Protein AF-A0A428XMP3-F1 (afdb_monomer_lite)

Secondary structure (DSSP, 8-state):
--HHHHHHHHHHHHHHHHHHHTT-EEEE-GGG-EEEE-TTHHHHHHHHHHHHHHH---HHHHHHS-HHHHHHHHHHHHHHH-HHHHHHHH--

pLDDT: mean 81.14, std 9.83, range [50.69, 92.56]

Structure (mmCIF, N/CA/C/O backbone):
data_AF-A0A428XMP3-F1
#
_entry.id   AF-A0A428XMP3-F1
#
loop_
_atom_site.group_PDB
_atom_site.id
_atom_site.type_symbol
_atom_site.label_atom_id
_atom_site.label_alt_id
_atom_site.label_comp_id
_atom_site.label_asym_id
_atom_site.label_entity_id
_atom_site.label_seq_id
_atom_site.pdbx_PDB_ins_code
_atom_site.Cartn_x
_atom_site.Cartn_y
_atom_site.Cartn_z
_atom_site.occupancy
_atom_site.B_iso_or_equiv
_atom_site.auth_seq_id
_atom_site.auth_comp_id
_atom_site.auth_a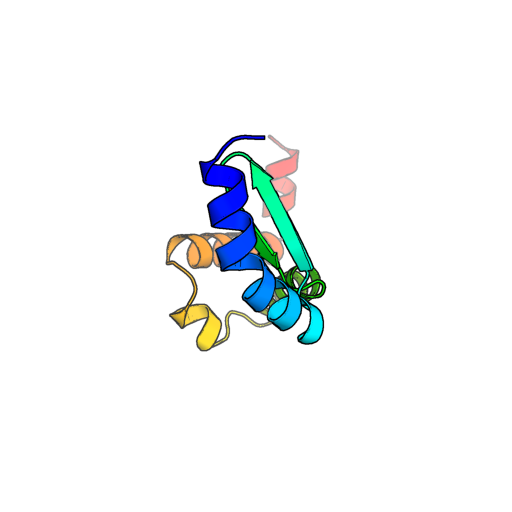sym_id
_atom_site.auth_atom_id
_atom_site.pdbx_PDB_model_num
ATOM 1 N N . MET A 1 1 ? 9.601 15.738 -25.585 1.00 65.06 1 MET A N 1
ATOM 2 C CA . MET A 1 1 ? 10.091 14.470 -25.002 1.00 65.06 1 MET A CA 1
ATOM 3 C C . MET A 1 1 ? 11.605 14.553 -24.887 1.00 65.06 1 MET A C 1
ATOM 5 O O . MET A 1 1 ? 12.261 14.761 -25.906 1.00 65.06 1 MET A O 1
ATOM 9 N N . SER A 1 2 ? 12.151 14.519 -23.668 1.00 82.50 2 SER A N 1
ATOM 10 C CA . SER A 1 2 ? 13.586 14.740 -23.444 1.00 82.50 2 SER A CA 1
ATOM 11 C C . SER A 1 2 ? 14.420 13.499 -23.803 1.00 82.50 2 SER A C 1
ATOM 13 O O . SER A 1 2 ? 13.892 12.406 -24.021 1.00 82.50 2 SER A O 1
ATOM 15 N N . LEU A 1 3 ? 15.743 13.655 -23.916 1.00 80.69 3 LEU A N 1
ATOM 16 C CA . LEU A 1 3 ? 16.663 12.523 -24.102 1.00 80.69 3 LEU A CA 1
ATOM 17 C C . LEU A 1 3 ? 16.653 11.577 -22.888 1.00 80.69 3 LEU A C 1
ATOM 19 O O . LEU A 1 3 ? 16.728 10.364 -23.061 1.00 80.69 3 LEU A O 1
ATOM 23 N N . LEU A 1 4 ? 16.507 12.130 -21.681 1.00 79.06 4 LEU A N 1
ATOM 24 C CA . LEU A 1 4 ? 16.441 11.363 -20.438 1.00 79.06 4 LEU A CA 1
ATOM 25 C C . LEU A 1 4 ? 15.178 10.498 -20.375 1.00 79.06 4 LEU A C 1
ATOM 27 O O . LEU A 1 4 ? 15.274 9.327 -20.016 1.00 79.06 4 LEU A O 1
ATOM 31 N N . ASP A 1 5 ? 14.034 11.024 -20.829 1.00 75.12 5 ASP A N 1
ATOM 32 C CA . ASP A 1 5 ? 12.786 10.251 -20.913 1.00 75.12 5 ASP A CA 1
ATOM 33 C C . ASP A 1 5 ? 12.950 9.040 -21.845 1.00 75.12 5 ASP A C 1
ATOM 35 O O . ASP A 1 5 ? 12.594 7.922 -21.488 1.00 75.12 5 ASP A O 1
ATOM 39 N N . ARG A 1 6 ? 13.595 9.229 -23.006 1.00 78.50 6 ARG A N 1
ATOM 40 C CA . ARG A 1 6 ? 13.860 8.144 -23.969 1.00 78.50 6 ARG A CA 1
ATOM 41 C C . ARG A 1 6 ? 14.762 7.042 -23.408 1.00 78.50 6 ARG A C 1
ATOM 43 O O . ARG A 1 6 ? 14.567 5.867 -23.720 1.00 78.50 6 ARG A O 1
ATOM 50 N N . ILE A 1 7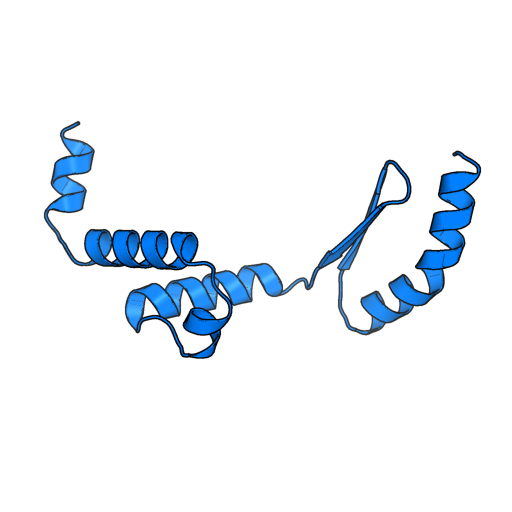 ? 15.762 7.409 -22.607 1.00 81.38 7 ILE A N 1
ATOM 51 C CA . ILE A 1 7 ? 16.657 6.441 -21.957 1.00 81.38 7 ILE A CA 1
ATOM 52 C C . ILE A 1 7 ? 15.902 5.680 -20.861 1.00 81.38 7 ILE A C 1
ATOM 54 O O . ILE A 1 7 ? 15.982 4.451 -20.813 1.00 81.38 7 ILE A O 1
ATOM 58 N N . ALA A 1 8 ? 15.130 6.384 -20.029 1.00 79.75 8 ALA A N 1
ATOM 59 C CA . ALA A 1 8 ? 14.300 5.773 -18.994 1.00 79.75 8 ALA A CA 1
ATOM 60 C C . ALA A 1 8 ? 13.278 4.793 -19.598 1.00 79.75 8 ALA A C 1
ATOM 62 O O . ALA A 1 8 ? 13.152 3.661 -19.128 1.00 79.75 8 ALA A O 1
ATOM 63 N N . ASP A 1 9 ? 12.618 5.169 -20.695 1.00 80.19 9 ASP A N 1
ATOM 64 C CA . ASP A 1 9 ? 11.670 4.305 -21.405 1.00 80.19 9 ASP A CA 1
ATOM 65 C C . ASP A 1 9 ? 12.326 3.007 -21.881 1.00 80.19 9 ASP A C 1
ATOM 67 O O . ASP A 1 9 ? 11.789 1.918 -21.664 1.00 80.19 9 ASP A O 1
ATOM 71 N N . ARG A 1 10 ? 13.534 3.090 -22.453 1.00 81.31 10 ARG A N 1
ATOM 72 C CA . ARG A 1 10 ? 14.274 1.906 -22.908 1.00 81.31 10 ARG A CA 1
ATOM 73 C C . ARG A 1 10 ? 14.660 0.974 -21.758 1.00 81.31 10 ARG A C 1
ATOM 75 O O . ARG A 1 10 ? 14.576 -0.243 -21.912 1.00 81.31 10 ARG A O 1
ATOM 82 N N . ILE A 1 11 ? 15.082 1.522 -20.619 1.00 82.81 11 ILE A N 1
ATOM 83 C CA . ILE A 1 11 ? 15.475 0.736 -19.436 1.00 82.81 11 ILE A CA 1
ATOM 84 C C . ILE A 1 11 ? 14.260 0.031 -18.816 1.00 82.81 11 ILE A C 1
ATOM 86 O O . ILE A 1 11 ? 14.351 -1.101 -18.328 1.00 82.81 11 ILE A O 1
ATOM 90 N N . HIS A 1 12 ? 13.109 0.695 -18.826 1.00 83.25 12 HIS A N 1
ATOM 91 C CA . HIS A 1 12 ? 11.917 0.211 -18.147 1.00 83.25 12 HIS A CA 1
ATOM 92 C C . HIS A 1 12 ? 11.039 -0.701 -19.012 1.00 83.25 12 HIS A C 1
ATOM 94 O O . HIS A 1 12 ? 10.401 -1.583 -18.446 1.00 83.25 12 HIS A O 1
ATOM 100 N N . ALA A 1 13 ? 11.063 -0.585 -20.345 1.00 81.69 13 ALA A N 1
ATOM 101 C CA . ALA A 1 13 ? 10.188 -1.337 -21.255 1.00 81.69 13 ALA A CA 1
ATOM 102 C C . ALA A 1 13 ? 10.157 -2.857 -20.999 1.00 81.69 13 ALA A C 1
ATOM 104 O O . ALA A 1 13 ? 9.085 -3.448 -20.890 1.00 81.69 13 ALA A O 1
ATOM 105 N N . LYS A 1 14 ? 11.325 -3.495 -20.831 1.00 81.69 14 LYS A N 1
ATOM 106 C CA . LYS A 1 14 ? 11.405 -4.945 -20.566 1.00 81.69 14 LYS A CA 1
ATOM 107 C C . LYS A 1 14 ? 10.804 -5.323 -19.208 1.00 81.69 14 LYS A C 1
ATOM 109 O O . LYS A 1 14 ? 10.166 -6.362 -19.071 1.00 81.69 14 LYS A O 1
ATOM 114 N N . HIS A 1 15 ? 11.027 -4.486 -18.202 1.00 84.38 15 HIS A N 1
ATOM 115 C CA . HIS A 1 15 ? 10.546 -4.718 -16.844 1.00 84.38 15 HIS A CA 1
ATOM 116 C C . HIS A 1 15 ? 9.051 -4.430 -16.700 1.00 84.38 15 HIS A C 1
ATOM 118 O O . HIS A 1 15 ? 8.391 -5.073 -15.892 1.00 84.38 15 HIS A O 1
ATOM 124 N N . ASP A 1 16 ? 8.518 -3.493 -17.480 1.00 89.88 16 ASP A N 1
ATOM 125 C CA . ASP A 1 16 ? 7.097 -3.166 -17.455 1.00 89.88 16 ASP A CA 1
ATOM 126 C C . ASP A 1 16 ? 6.275 -4.263 -18.124 1.00 89.88 16 ASP A C 1
ATOM 128 O O . ASP A 1 16 ? 5.309 -4.726 -17.532 1.00 89.88 16 ASP A O 1
ATOM 132 N N . ALA A 1 17 ? 6.731 -4.777 -19.272 1.00 86.88 17 ALA A N 1
ATOM 133 C CA . ALA A 1 17 ? 6.104 -5.931 -19.913 1.00 86.88 17 ALA A CA 1
ATOM 134 C C . ALA A 1 17 ? 6.088 -7.162 -18.988 1.00 86.88 17 ALA A C 1
ATOM 136 O O . ALA A 1 17 ? 5.094 -7.881 -18.912 1.00 86.88 17 ALA A O 1
ATOM 137 N N . ALA A 1 18 ? 7.171 -7.386 -18.236 1.00 89.06 18 ALA A N 1
ATOM 138 C CA . ALA A 1 18 ? 7.222 -8.453 -17.241 1.00 89.06 18 ALA A CA 1
ATOM 139 C C . ALA A 1 18 ? 6.253 -8.212 -16.068 1.00 89.06 18 ALA A C 1
ATOM 141 O O . ALA A 1 18 ? 5.604 -9.151 -15.614 1.00 89.06 18 ALA A O 1
ATOM 142 N N . ALA A 1 19 ? 6.131 -6.971 -15.588 1.00 88.88 19 ALA A N 1
ATOM 143 C CA . ALA A 1 19 ? 5.201 -6.615 -14.518 1.00 88.88 19 ALA A CA 1
ATOM 144 C C . ALA A 1 19 ? 3.736 -6.779 -14.961 1.00 88.88 19 ALA A C 1
ATOM 146 O O . ALA A 1 19 ? 2.930 -7.355 -14.232 1.00 88.88 19 ALA A O 1
ATOM 147 N N . GLU A 1 20 ? 3.399 -6.338 -16.170 1.00 90.06 20 GLU A N 1
ATOM 148 C CA . GLU A 1 20 ? 2.063 -6.493 -16.752 1.00 90.06 20 GLU A CA 1
ATOM 149 C C . GLU A 1 20 ? 1.706 -7.964 -16.987 1.00 90.06 20 GLU A C 1
ATOM 151 O O . GLU A 1 20 ? 0.594 -8.379 -16.665 1.00 90.06 20 GLU A O 1
ATOM 156 N N . ALA A 1 21 ? 2.661 -8.785 -17.438 1.00 90.75 21 ALA A N 1
ATOM 157 C CA . ALA A 1 21 ? 2.477 -10.234 -17.557 1.00 90.75 21 ALA A CA 1
ATOM 158 C C . ALA A 1 21 ? 2.207 -10.918 -16.202 1.00 90.75 21 ALA A C 1
ATOM 160 O O . ALA A 1 21 ? 1.538 -11.947 -16.148 1.00 90.75 21 ALA A O 1
ATOM 161 N N . GLN A 1 22 ? 2.685 -10.333 -15.100 1.00 90.12 22 GLN A N 1
ATOM 162 C CA . GLN A 1 22 ? 2.385 -10.765 -13.729 1.00 90.12 22 GLN A CA 1
ATOM 163 C C . GLN A 1 22 ? 1.070 -10.172 -13.186 1.00 90.12 22 GLN A C 1
ATOM 165 O O . GLN A 1 22 ? 0.760 -10.334 -12.006 1.00 90.12 22 GLN A O 1
ATOM 170 N N . GLY A 1 23 ? 0.293 -9.472 -14.018 1.00 89.44 23 GLY A N 1
ATOM 171 C CA . GLY A 1 23 ? -0.978 -8.853 -13.637 1.00 89.44 23 GLY A CA 1
ATOM 172 C C . GLY A 1 23 ? -0.835 -7.533 -12.873 1.00 89.44 23 GLY A C 1
ATOM 173 O O . GLY A 1 23 ? -1.812 -7.037 -12.306 1.00 89.44 23 GLY A O 1
ATOM 174 N N . LEU A 1 24 ? 0.365 -6.947 -12.835 1.00 92.44 24 LEU A N 1
ATOM 175 C CA . LEU A 1 24 ? 0.599 -5.640 -12.228 1.00 92.44 24 LEU A CA 1
ATOM 176 C C . LEU A 1 24 ? 0.219 -4.521 -13.203 1.00 92.44 24 LEU A C 1
ATOM 178 O O . LEU A 1 24 ? 0.358 -4.634 -14.415 1.00 92.44 24 LEU A O 1
ATOM 182 N N . ARG A 1 25 ? -0.239 -3.397 -12.658 1.00 92.56 25 ARG A N 1
ATOM 183 C CA . ARG A 1 25 ? -0.480 -2.157 -13.395 1.00 92.56 25 ARG A CA 1
ATOM 184 C C . ARG A 1 25 ? 0.755 -1.280 -13.339 1.00 92.56 25 ARG A C 1
ATOM 186 O O . ARG A 1 25 ? 1.210 -0.933 -12.244 1.00 92.56 25 ARG A O 1
ATOM 193 N N . VAL A 1 26 ? 1.232 -0.868 -14.505 1.00 91.75 26 VAL A N 1
ATOM 194 C CA . VAL A 1 26 ? 2.334 0.080 -14.649 1.00 91.75 26 VAL A CA 1
ATOM 195 C C . VAL A 1 26 ? 1.784 1.435 -15.088 1.00 91.75 26 VAL A C 1
ATOM 197 O O . VAL A 1 26 ? 1.025 1.539 -16.045 1.00 91.75 26 VAL A O 1
ATOM 200 N N . GLN A 1 27 ? 2.168 2.494 -14.381 1.00 91.44 27 GLN A N 1
ATOM 201 C CA . GLN A 1 27 ? 1.855 3.877 -14.722 1.00 91.44 27 GLN A CA 1
ATOM 202 C C . GLN A 1 27 ? 3.156 4.659 -14.899 1.00 91.44 27 GLN A C 1
ATOM 204 O O . GLN A 1 27 ? 3.994 4.708 -13.994 1.00 91.44 27 GLN A O 1
ATOM 209 N N . ARG A 1 28 ? 3.317 5.295 -16.060 1.00 87.62 28 ARG A N 1
ATOM 210 C CA . ARG A 1 28 ? 4.420 6.223 -16.332 1.00 87.62 28 ARG A CA 1
ATOM 211 C C . ARG A 1 28 ? 4.139 7.576 -15.693 1.00 87.62 28 ARG A C 1
ATOM 213 O O . ARG A 1 28 ? 3.019 8.075 -15.767 1.00 87.62 28 ARG A O 1
ATOM 220 N N . LEU A 1 29 ? 5.151 8.147 -15.055 1.00 86.56 29 LEU A N 1
ATOM 221 C CA . LEU A 1 29 ? 5.087 9.441 -14.386 1.00 86.56 29 LEU A CA 1
ATOM 222 C C . LEU A 1 29 ? 6.086 10.411 -15.048 1.00 86.56 29 LEU A C 1
ATOM 224 O O . LEU A 1 29 ? 7.065 9.957 -15.645 1.00 86.56 29 LEU A O 1
ATOM 228 N N . PRO A 1 30 ? 5.869 11.736 -14.952 1.00 83.38 30 PRO A N 1
ATOM 229 C CA . PRO A 1 30 ? 6.821 12.725 -15.457 1.00 83.38 30 PRO A CA 1
ATOM 230 C C . PRO A 1 30 ? 8.228 12.527 -14.875 1.00 83.38 30 PRO A C 1
ATOM 232 O O . PRO A 1 30 ? 8.368 12.055 -13.749 1.00 83.38 30 PRO A O 1
ATOM 235 N N . GLY A 1 31 ? 9.267 12.904 -15.627 1.00 82.62 31 GLY A N 1
ATOM 236 C CA . GLY A 1 31 ? 10.662 12.816 -15.171 1.00 82.62 31 GLY A CA 1
ATOM 237 C C . GLY A 1 31 ? 11.265 11.408 -15.221 1.00 82.62 31 GLY A C 1
ATOM 238 O O . GLY A 1 31 ? 12.192 11.112 -14.474 1.00 82.62 31 GLY A O 1
ATOM 239 N N . GLY A 1 32 ? 10.728 10.519 -16.062 1.00 80.62 32 GLY A N 1
ATOM 240 C CA . GLY A 1 32 ? 11.221 9.144 -16.206 1.00 80.62 32 GLY A CA 1
ATOM 241 C C . GLY A 1 32 ? 10.852 8.211 -15.048 1.00 80.62 32 GLY A C 1
ATOM 242 O O . GLY A 1 32 ? 11.322 7.076 -14.993 1.00 80.62 32 GLY A O 1
ATOM 243 N N . HIS A 1 33 ? 10.002 8.655 -14.122 1.00 83.75 33 HIS A N 1
ATOM 244 C CA . HIS A 1 33 ? 9.536 7.829 -13.016 1.00 83.75 33 HIS A CA 1
ATOM 245 C C . HIS A 1 33 ? 8.461 6.828 -13.469 1.00 83.75 33 HIS A C 1
ATOM 247 O O . HIS A 1 33 ? 7.734 7.031 -14.445 1.00 83.75 33 HIS A O 1
ATOM 253 N N . ARG A 1 34 ? 8.308 5.738 -12.712 1.00 89.12 34 ARG A N 1
ATOM 254 C CA . ARG A 1 34 ? 7.218 4.775 -12.902 1.00 89.12 34 ARG A CA 1
ATOM 255 C C . ARG A 1 34 ? 6.619 4.351 -11.572 1.00 89.12 34 ARG A C 1
ATOM 257 O O . ARG A 1 34 ? 7.32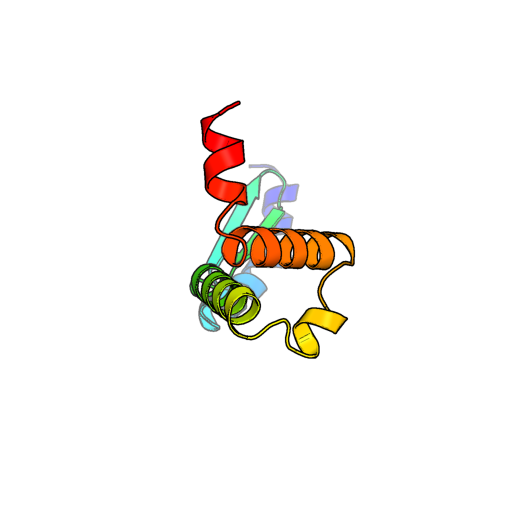1 4.252 -10.566 1.00 89.12 34 ARG A O 1
ATOM 264 N N . ARG A 1 35 ? 5.328 4.047 -11.589 1.00 89.81 35 ARG A N 1
ATOM 265 C CA . ARG A 1 35 ? 4.596 3.442 -10.479 1.00 89.81 35 ARG A CA 1
ATOM 266 C C . ARG A 1 35 ? 4.096 2.074 -10.916 1.00 89.81 35 ARG A C 1
ATOM 268 O O . ARG A 1 35 ? 3.411 1.964 -11.924 1.00 89.81 35 ARG A O 1
ATOM 275 N N . VAL A 1 36 ? 4.432 1.047 -10.143 1.00 91.31 36 VAL A N 1
ATOM 276 C CA . VAL A 1 36 ? 3.929 -0.317 -10.333 1.00 91.31 36 VAL A CA 1
ATOM 277 C C . VAL A 1 36 ? 2.999 -0.634 -9.168 1.00 91.31 36 VAL A C 1
ATOM 279 O O . VAL A 1 36 ? 3.351 -0.395 -8.015 1.00 91.31 36 VAL A O 1
ATOM 282 N N . SER A 1 37 ? 1.797 -1.121 -9.457 1.00 90.25 37 SER A N 1
ATOM 283 C CA . SER A 1 37 ? 0.769 -1.404 -8.449 1.00 90.25 37 SER A CA 1
ATOM 284 C C . SER A 1 37 ? -0.001 -2.669 -8.795 1.00 90.25 37 SER A C 1
ATOM 286 O O . SER A 1 37 ? -0.233 -2.948 -9.963 1.00 90.25 37 SER A O 1
ATOM 288 N N . HIS A 1 38 ? -0.430 -3.435 -7.796 1.00 89.56 38 HIS A N 1
ATOM 289 C CA . HIS A 1 38 ? -1.295 -4.587 -8.037 1.00 89.56 38 HIS A CA 1
ATOM 290 C C . HIS A 1 38 ? -2.771 -4.141 -7.991 1.00 89.56 38 HIS A C 1
ATOM 292 O O . HIS A 1 38 ? -3.160 -3.467 -7.033 1.00 89.56 38 HIS A O 1
ATOM 298 N N . PRO A 1 39 ? -3.624 -4.500 -8.972 1.00 88.62 39 PRO A N 1
ATOM 299 C CA . PRO A 1 39 ? -5.012 -4.025 -9.040 1.00 88.62 39 PRO A CA 1
ATOM 300 C C . PRO A 1 39 ? -5.841 -4.423 -7.812 1.00 88.62 39 PRO A C 1
ATOM 302 O O . PRO A 1 39 ? -6.686 -3.657 -7.363 1.00 88.62 39 PRO A O 1
ATOM 305 N N . GLY A 1 40 ? -5.561 -5.595 -7.238 1.00 88.75 40 GLY A N 1
ATOM 306 C CA . GLY A 1 40 ? -6.198 -6.075 -6.008 1.00 88.75 40 GLY A CA 1
ATOM 307 C C . GLY A 1 40 ? -5.578 -5.556 -4.705 1.00 88.75 40 GLY A C 1
ATOM 308 O O . GLY A 1 40 ? -6.100 -5.865 -3.637 1.00 88.75 40 GLY A O 1
ATOM 309 N N . LEU A 1 41 ? -4.478 -4.790 -4.755 1.00 86.00 41 LEU A N 1
ATOM 310 C CA . LEU A 1 41 ? -3.792 -4.315 -3.546 1.00 86.00 41 LEU A CA 1
ATOM 311 C C . LEU A 1 41 ? -4.705 -3.469 -2.642 1.00 86.00 41 LEU A C 1
ATOM 313 O O . LEU A 1 41 ? -4.733 -3.747 -1.445 1.00 86.00 41 LEU A O 1
ATOM 317 N N . PRO A 1 42 ? -5.490 -2.495 -3.155 1.00 86.25 42 PRO A N 1
ATOM 318 C CA . PRO A 1 42 ? -6.372 -1.700 -2.300 1.00 86.25 42 PRO A CA 1
ATOM 319 C C . PRO A 1 42 ? -7.409 -2.563 -1.577 1.00 86.25 42 PRO A C 1
ATOM 321 O O . PRO A 1 42 ? -7.617 -2.411 -0.376 1.00 86.25 42 PRO A O 1
ATOM 324 N N . THR A 1 43 ? -8.010 -3.520 -2.287 1.00 88.50 43 THR A N 1
ATOM 325 C CA . THR A 1 43 ? -8.991 -4.452 -1.719 1.00 88.50 43 THR A CA 1
ATOM 326 C C . THR A 1 43 ? -8.363 -5.353 -0.658 1.00 88.50 43 THR A C 1
ATOM 328 O O . THR A 1 43 ? -8.948 -5.541 0.406 1.00 88.50 43 THR A O 1
ATOM 331 N N . ALA A 1 44 ? -7.160 -5.875 -0.910 1.00 86.81 44 ALA A N 1
ATOM 332 C CA . ALA A 1 44 ? -6.434 -6.701 0.050 1.00 86.81 44 ALA A CA 1
ATOM 333 C C . ALA A 1 44 ? -6.058 -5.912 1.315 1.00 86.81 44 ALA A C 1
ATOM 335 O O . ALA A 1 44 ? -6.251 -6.403 2.427 1.00 86.81 44 ALA A O 1
ATOM 336 N N . LEU A 1 45 ? -5.577 -4.674 1.166 1.00 86.56 45 LEU A N 1
ATOM 337 C CA . LEU A 1 45 ? -5.253 -3.802 2.297 1.00 86.56 45 LEU A CA 1
ATOM 33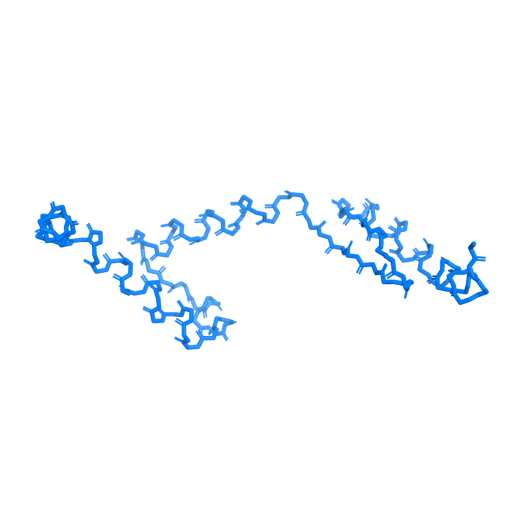8 C C . LEU A 1 45 ? -6.495 -3.455 3.124 1.00 86.56 45 LEU A C 1
ATOM 340 O O . LEU A 1 45 ? -6.442 -3.495 4.351 1.00 86.56 45 LEU A O 1
ATOM 344 N N . GLU A 1 46 ? -7.625 -3.181 2.475 1.00 87.31 46 GLU A N 1
ATOM 345 C CA . GLU A 1 46 ? -8.895 -2.925 3.158 1.00 87.31 46 GLU A CA 1
ATOM 346 C C . GLU A 1 46 ? -9.403 -4.166 3.910 1.00 87.31 46 GLU A C 1
ATOM 348 O O . GLU A 1 46 ? -9.851 -4.057 5.054 1.00 87.31 46 GLU A O 1
ATOM 353 N N . ALA A 1 47 ? -9.289 -5.360 3.320 1.00 87.88 47 ALA A N 1
ATOM 354 C CA . ALA A 1 47 ? -9.633 -6.611 3.993 1.00 87.88 47 ALA A CA 1
ATOM 355 C C . ALA A 1 47 ? -8.752 -6.850 5.231 1.00 87.88 47 ALA A C 1
ATOM 357 O O . ALA A 1 47 ? -9.270 -7.163 6.306 1.00 87.88 47 ALA A O 1
ATOM 358 N N . ARG A 1 48 ? -7.435 -6.622 5.117 1.00 85.38 48 ARG A N 1
ATOM 359 C CA . ARG A 1 48 ? -6.501 -6.720 6.251 1.00 85.38 48 ARG A CA 1
ATOM 360 C C . ARG A 1 48 ? -6.803 -5.677 7.326 1.00 85.38 48 ARG A C 1
ATOM 362 O O . ARG A 1 48 ? -6.808 -6.014 8.505 1.00 85.38 48 ARG A O 1
ATOM 369 N N . ARG A 1 49 ? -7.160 -4.445 6.947 1.00 85.12 49 ARG A N 1
ATOM 370 C CA . ARG A 1 49 ? -7.606 -3.405 7.889 1.00 85.12 49 ARG A CA 1
ATOM 371 C C . ARG A 1 49 ? -8.843 -3.846 8.669 1.00 85.12 49 ARG A C 1
ATOM 373 O O . ARG A 1 49 ? -8.869 -3.715 9.890 1.00 85.12 49 ARG A O 1
ATOM 380 N N . ARG A 1 50 ? -9.864 -4.382 7.991 1.00 87.19 50 ARG A N 1
ATOM 381 C CA . ARG A 1 50 ? -11.080 -4.889 8.652 1.00 87.19 50 ARG A CA 1
ATOM 382 C C . ARG A 1 50 ? -10.756 -6.026 9.612 1.00 87.19 50 ARG A C 1
ATOM 384 O O . ARG A 1 50 ? -11.197 -5.973 10.755 1.00 87.19 50 ARG A O 1
ATOM 391 N N . HIS A 1 51 ? -9.932 -6.980 9.181 1.00 86.88 51 HIS A N 1
ATOM 392 C CA . HIS A 1 51 ? -9.463 -8.071 10.033 1.00 86.88 51 HIS A CA 1
ATOM 393 C C . HIS A 1 51 ? -8.715 -7.553 11.271 1.00 86.88 51 HIS A C 1
ATOM 395 O O . HIS A 1 51 ? -8.979 -7.997 12.385 1.00 86.88 51 HIS A O 1
ATOM 401 N N . ALA A 1 52 ? -7.829 -6.568 11.111 1.00 84.19 52 ALA A N 1
ATOM 402 C CA . ALA A 1 52 ? -7.107 -5.957 12.225 1.00 84.19 52 ALA A CA 1
ATOM 403 C C . ALA A 1 52 ? -8.043 -5.294 13.249 1.00 84.19 52 ALA A C 1
ATOM 405 O O . ALA A 1 52 ? -7.809 -5.369 14.458 1.00 84.19 52 ALA A O 1
ATOM 406 N N . LEU A 1 53 ? -9.125 -4.671 12.779 1.00 82.81 53 LEU A N 1
ATOM 407 C CA . LEU A 1 53 ? -10.113 -4.036 13.647 1.00 82.81 53 LEU A CA 1
ATOM 408 C C . LEU A 1 53 ? -10.976 -5.058 14.398 1.00 82.81 53 LEU A C 1
ATOM 410 O O . LEU A 1 53 ? -11.261 -4.843 15.575 1.00 82.81 53 LEU A O 1
ATOM 414 N N . THR A 1 54 ? -11.358 -6.170 13.763 1.00 83.69 54 THR A N 1
ATOM 415 C CA . THR A 1 54 ? -12.211 -7.197 14.386 1.00 83.69 54 THR A CA 1
ATOM 416 C C . THR A 1 54 ? -11.419 -8.192 15.236 1.00 83.69 54 THR A C 1
ATOM 418 O O . THR A 1 54 ? -11.794 -8.475 16.372 1.00 83.69 54 THR A O 1
ATOM 421 N N . HIS A 1 55 ? -10.300 -8.698 14.721 1.00 84.75 55 HIS A N 1
ATOM 422 C CA . HIS A 1 55 ? -9.527 -9.795 15.317 1.00 84.75 55 HIS A CA 1
ATOM 423 C C . HIS A 1 55 ? -8.172 -9.353 15.877 1.00 84.75 55 HIS A C 1
ATOM 425 O O . HIS A 1 55 ? -7.596 -10.046 16.709 1.00 84.75 55 HIS A O 1
ATOM 431 N N . GLY A 1 56 ? -7.693 -8.158 15.525 1.00 82.25 56 GLY A N 1
ATOM 432 C CA . GLY A 1 56 ? -6.364 -7.674 15.913 1.00 82.25 56 GLY A CA 1
ATOM 433 C C . GLY A 1 56 ? -5.300 -7.936 14.854 1.00 82.25 56 GLY A C 1
ATOM 434 O O . GLY A 1 56 ? -5.551 -8.579 13.837 1.00 82.25 56 GLY A O 1
ATOM 435 N N . LEU A 1 57 ? -4.107 -7.386 15.089 1.00 83.44 57 LEU A N 1
ATOM 436 C CA . LEU A 1 57 ? -2.983 -7.484 14.158 1.00 83.44 57 LEU A CA 1
ATOM 437 C C . LEU A 1 57 ? -2.345 -8.876 14.200 1.00 83.44 57 LEU A C 1
ATOM 439 O O . LEU A 1 57 ? -1.962 -9.373 15.272 1.00 83.44 57 LEU A O 1
ATOM 443 N N . ASP A 1 58 ? -2.159 -9.463 13.018 1.00 85.31 58 ASP A N 1
ATOM 444 C CA . ASP A 1 58 ? -1.392 -10.694 12.862 1.00 85.31 58 ASP A CA 1
ATOM 445 C C . ASP A 1 58 ? 0.115 -10.452 13.136 1.00 85.31 58 ASP A C 1
ATOM 447 O O . ASP A 1 58 ? 0.558 -9.335 13.441 1.00 85.31 58 ASP A O 1
ATOM 451 N N . HIS A 1 59 ? 0.921 -11.517 13.126 1.00 83.75 59 HIS A N 1
ATOM 452 C CA . HIS A 1 59 ? 2.360 -11.400 13.388 1.00 83.75 59 HIS A CA 1
ATOM 453 C C . HIS A 1 59 ? 3.108 -10.643 12.285 1.00 83.75 59 HIS A C 1
ATOM 455 O O . HIS A 1 59 ? 4.037 -9.894 12.593 1.00 83.75 59 HIS A O 1
ATOM 461 N N . ALA A 1 60 ? 2.698 -10.804 11.026 1.00 82.31 60 ALA A N 1
ATOM 462 C CA . ALA A 1 60 ? 3.321 -10.123 9.898 1.00 82.31 60 ALA A CA 1
ATOM 463 C C . ALA A 1 60 ? 3.028 -8.617 9.943 1.00 82.31 60 ALA A C 1
ATOM 465 O O . ALA A 1 60 ? 3.931 -7.808 9.767 1.00 82.31 60 ALA A O 1
ATOM 466 N N . ASP A 1 61 ? 1.801 -8.230 10.278 1.00 81.75 61 ASP A N 1
ATOM 467 C CA . ASP A 1 61 ? 1.381 -6.845 10.467 1.00 81.75 61 ASP A CA 1
ATOM 468 C C . ASP A 1 61 ? 2.149 -6.180 11.598 1.00 81.75 61 ASP A C 1
ATOM 470 O O . ASP A 1 61 ? 2.618 -5.054 11.458 1.00 81.75 61 ASP A O 1
ATOM 474 N N . ARG A 1 62 ? 2.345 -6.888 12.713 1.00 81.06 62 ARG A N 1
ATOM 475 C CA . ARG A 1 62 ? 3.146 -6.365 13.824 1.00 81.06 62 ARG A CA 1
ATOM 476 C C . ARG A 1 62 ? 4.612 -6.146 13.457 1.00 81.06 62 ARG A C 1
ATOM 478 O O . ARG A 1 62 ? 5.213 -5.228 14.011 1.00 81.06 62 ARG A O 1
ATOM 485 N N . ALA A 1 63 ? 5.166 -6.973 12.572 1.00 84.06 63 ALA A N 1
ATOM 486 C CA . ALA A 1 63 ? 6.556 -6.886 12.136 1.00 84.06 63 ALA A CA 1
ATOM 487 C C . ALA A 1 63 ? 6.775 -5.847 11.023 1.00 84.06 63 ALA A C 1
ATOM 489 O O . ALA A 1 63 ? 7.819 -5.202 10.991 1.00 84.06 63 ALA A O 1
ATOM 490 N N . LEU A 1 64 ? 5.807 -5.691 10.117 1.00 84.19 64 LEU A N 1
ATOM 491 C CA . LEU A 1 64 ? 5.939 -4.861 8.917 1.00 84.19 64 LEU A CA 1
ATOM 492 C C . LEU A 1 64 ? 5.362 -3.451 9.081 1.00 84.19 64 LEU A C 1
ATOM 494 O O . LEU A 1 64 ? 5.757 -2.552 8.342 1.00 84.19 64 LEU A O 1
ATOM 498 N N . MET A 1 65 ? 4.430 -3.236 10.014 1.00 85.88 65 MET A N 1
ATOM 499 C CA . MET A 1 65 ? 3.872 -1.907 10.260 1.00 85.88 65 MET A CA 1
ATOM 500 C C . MET A 1 65 ? 4.761 -1.090 11.189 1.00 85.88 65 MET A C 1
ATOM 502 O O . MET A 1 65 ? 5.187 -1.544 12.259 1.00 85.88 65 MET A O 1
ATOM 506 N N . ASP A 1 66 ? 4.955 0.174 10.827 1.00 87.31 66 ASP A N 1
ATOM 507 C CA . ASP A 1 66 ? 5.628 1.120 11.696 1.00 87.31 66 ASP A CA 1
ATOM 508 C C . ASP A 1 66 ? 4.840 1.317 13.016 1.00 87.31 66 ASP A C 1
ATOM 510 O O . ASP A 1 66 ? 3.628 1.063 13.096 1.00 87.31 66 ASP A O 1
ATOM 514 N N . PRO A 1 67 ? 5.515 1.736 14.099 1.00 83.56 67 PRO A N 1
ATOM 515 C CA . PRO A 1 67 ? 4.869 1.937 15.393 1.00 83.56 67 PRO A CA 1
ATOM 516 C C . PRO A 1 67 ? 3.682 2.913 15.370 1.00 83.56 67 PRO A C 1
ATOM 518 O O . PRO A 1 67 ? 2.706 2.679 16.085 1.00 83.56 67 PRO A O 1
ATOM 521 N N . ALA A 1 68 ? 3.731 3.976 14.559 1.00 81.75 68 ALA A N 1
ATOM 522 C CA . ALA A 1 68 ? 2.675 4.985 14.514 1.00 81.75 68 ALA A CA 1
ATOM 523 C C . ALA A 1 68 ? 1.409 4.434 13.846 1.00 81.75 68 ALA A C 1
ATOM 525 O O . ALA A 1 68 ? 0.308 4.613 14.371 1.00 81.75 68 ALA A O 1
ATOM 526 N N . THR A 1 69 ? 1.555 3.673 12.759 1.00 81.62 69 THR A N 1
ATOM 527 C CA . THR A 1 69 ? 0.428 2.983 12.112 1.00 81.62 69 THR A CA 1
ATOM 528 C C . THR A 1 69 ? -0.245 1.992 13.064 1.00 81.62 69 THR A C 1
ATOM 530 O O . THR A 1 69 ? -1.476 1.950 13.157 1.00 81.62 69 THR A O 1
ATOM 533 N N . ARG A 1 70 ? 0.539 1.242 13.853 1.00 82.75 70 ARG A N 1
ATOM 534 C CA . ARG A 1 70 ? -0.005 0.335 14.882 1.00 82.75 70 ARG A CA 1
ATOM 535 C C . ARG A 1 70 ? -0.787 1.090 15.959 1.00 82.75 70 ARG A C 1
ATOM 537 O O . ARG A 1 70 ? -1.877 0.659 16.338 1.00 82.75 70 ARG A O 1
ATOM 544 N N . ALA A 1 71 ? -0.264 2.223 16.426 1.00 83.88 71 ALA A N 1
ATOM 545 C CA . ALA A 1 71 ? -0.941 3.064 17.410 1.00 83.88 71 ALA A CA 1
ATOM 546 C C . ALA A 1 71 ? -2.272 3.623 16.875 1.00 83.88 71 ALA A C 1
ATOM 548 O O . ALA A 1 71 ? -3.288 3.551 17.569 1.00 83.88 71 ALA A O 1
ATOM 549 N N . ALA A 1 72 ? -2.300 4.103 15.628 1.00 82.81 72 ALA A N 1
ATOM 550 C CA . ALA A 1 72 ? -3.510 4.626 14.993 1.00 82.81 72 ALA A CA 1
ATOM 551 C C . ALA A 1 72 ? -4.610 3.557 14.842 1.00 82.81 72 ALA A C 1
ATOM 553 O O . ALA A 1 72 ? -5.788 3.824 15.106 1.00 82.81 72 ALA A O 1
ATOM 554 N N . LEU A 1 73 ? -4.242 2.326 14.468 1.00 81.75 73 LEU A N 1
ATOM 555 C CA . LEU A 1 73 ? -5.189 1.209 14.372 1.00 81.75 73 LEU A CA 1
ATOM 556 C C . LEU A 1 73 ? -5.752 0.811 15.740 1.00 81.75 73 LEU A C 1
ATOM 558 O O . LEU A 1 73 ? -6.962 0.615 15.863 1.00 81.75 73 LEU A O 1
ATOM 562 N N . ASN A 1 74 ? -4.913 0.764 16.777 1.00 81.56 74 ASN A N 1
ATOM 563 C CA . ASN A 1 74 ? -5.373 0.503 18.141 1.00 81.56 74 ASN A CA 1
ATOM 564 C C . ASN A 1 74 ? -6.323 1.598 18.644 1.00 81.56 74 ASN A C 1
ATOM 566 O O . ASN A 1 74 ? -7.378 1.279 19.186 1.00 81.56 74 ASN A O 1
ATOM 570 N N . ALA A 1 75 ? -6.008 2.876 18.413 1.00 82.62 75 ALA A N 1
ATOM 571 C CA . ALA A 1 75 ? -6.892 3.987 18.771 1.00 82.62 75 ALA A CA 1
ATOM 572 C C . ALA A 1 75 ? -8.254 3.888 18.059 1.00 82.62 75 ALA A C 1
ATOM 574 O O . ALA A 1 75 ? -9.302 4.076 18.678 1.00 82.62 75 ALA A O 1
ATOM 575 N N . THR A 1 76 ? -8.243 3.525 16.772 1.00 80.94 76 THR A N 1
ATOM 576 C CA . THR A 1 76 ? -9.462 3.314 15.976 1.00 80.94 76 THR A CA 1
ATOM 577 C C . THR A 1 76 ? -10.296 2.162 16.528 1.00 80.94 76 THR A C 1
ATOM 579 O O . THR A 1 76 ? -11.505 2.308 16.699 1.00 80.94 76 THR A O 1
ATOM 582 N N . ARG A 1 77 ? -9.658 1.035 16.864 1.00 78.94 77 ARG A N 1
ATOM 583 C CA . ARG A 1 77 ? -10.328 -0.110 17.488 1.00 78.94 77 ARG A CA 1
ATOM 584 C C . ARG A 1 77 ? -10.992 0.289 18.804 1.00 78.94 77 ARG A C 1
ATOM 586 O O . ARG A 1 77 ? -12.175 0.019 18.975 1.00 78.94 77 ARG A O 1
ATOM 593 N N . THR A 1 78 ? -10.266 0.974 19.688 1.00 79.75 78 THR A N 1
ATOM 594 C CA . THR A 1 78 ? -10.796 1.449 20.974 1.00 79.75 78 THR A CA 1
ATOM 595 C C . THR A 1 78 ? -12.023 2.337 20.785 1.00 79.75 78 THR A C 1
ATOM 597 O O . THR A 1 78 ? -13.028 2.133 21.464 1.00 79.75 78 THR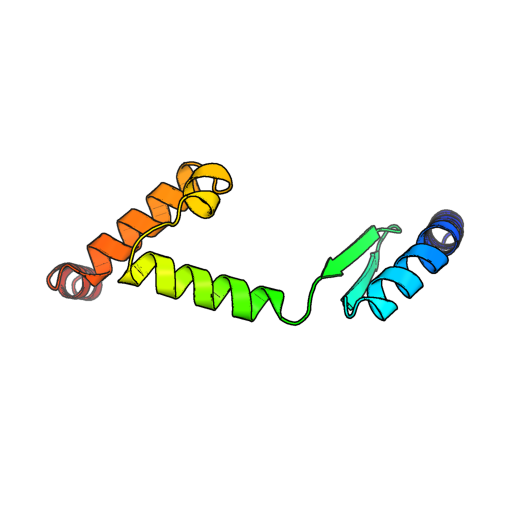 A O 1
ATOM 600 N N . ALA A 1 79 ? -11.975 3.275 19.832 1.00 78.25 79 ALA A N 1
ATOM 601 C CA . ALA A 1 79 ? -13.105 4.145 19.513 1.00 78.25 79 ALA A CA 1
ATOM 602 C C . ALA A 1 79 ? -14.314 3.373 18.956 1.00 78.25 79 ALA A C 1
ATOM 604 O O . ALA A 1 79 ? -15.449 3.712 19.271 1.00 78.25 79 ALA A O 1
ATOM 605 N N . MET A 1 80 ? -14.093 2.321 18.161 1.00 72.69 80 MET A N 1
ATOM 606 C CA . MET A 1 80 ? -15.179 1.471 17.653 1.00 72.69 80 MET A CA 1
ATOM 607 C C . MET A 1 80 ? -15.829 0.621 18.748 1.00 72.69 80 MET A C 1
ATOM 609 O O . MET A 1 80 ? -17.030 0.378 18.705 1.00 72.69 80 MET A O 1
ATOM 613 N N . THR A 1 81 ? -15.050 0.151 19.721 1.00 74.12 81 THR A N 1
ATOM 614 C CA . THR A 1 81 ? -15.554 -0.703 20.808 1.00 74.12 81 THR A CA 1
ATOM 615 C C . THR A 1 81 ? -16.168 0.072 21.972 1.00 74.12 81 THR A C 1
ATOM 617 O O . THR A 1 81 ? -16.783 -0.537 22.843 1.00 74.12 81 THR A O 1
ATOM 620 N N . ASN A 1 82 ? -16.004 1.397 22.018 1.00 68.69 82 ASN A N 1
ATOM 621 C CA . ASN A 1 82 ? -16.474 2.219 23.125 1.00 68.69 82 ASN A CA 1
ATOM 622 C C . ASN A 1 82 ? -17.681 3.082 22.691 1.00 68.69 82 ASN A C 1
ATOM 624 O O . ASN A 1 82 ? -17.510 4.087 22.000 1.00 68.69 82 ASN A O 1
ATOM 628 N N . PRO A 1 83 ? -18.919 2.746 23.103 1.00 59.91 83 PRO A N 1
ATOM 629 C CA . PRO A 1 83 ? -20.133 3.423 22.630 1.00 59.91 83 PRO A CA 1
ATOM 630 C C . PRO A 1 83 ? -20.219 4.908 23.031 1.00 59.91 83 PRO A C 1
ATOM 632 O O . PRO A 1 83 ? -21.003 5.661 22.458 1.00 59.91 83 PRO A O 1
ATOM 635 N N . ASN A 1 84 ? -19.400 5.362 23.986 1.00 61.53 84 ASN A N 1
ATOM 636 C CA . ASN A 1 84 ? -19.353 6.767 24.395 1.00 61.53 84 ASN A CA 1
ATOM 637 C C . ASN A 1 84 ? -18.516 7.662 23.468 1.00 61.53 84 ASN A C 1
ATOM 639 O O . ASN A 1 84 ? -18.706 8.878 23.481 1.00 61.53 84 ASN A O 1
ATOM 643 N N . THR A 1 85 ? -17.611 7.114 22.649 1.00 60.12 85 THR A N 1
ATOM 644 C CA . THR A 1 85 ? -16.736 7.949 21.801 1.00 60.12 85 THR A CA 1
ATOM 645 C C . THR A 1 85 ? -17.500 8.591 20.639 1.00 60.12 85 THR A C 1
ATOM 647 O O . THR A 1 85 ? -17.177 9.708 20.240 1.00 60.12 85 THR A O 1
ATOM 650 N N . ASP A 1 86 ? -18.560 7.940 20.148 1.00 56.41 86 ASP A N 1
ATOM 651 C CA . ASP A 1 86 ? -19.431 8.493 19.100 1.00 56.41 86 ASP A CA 1
ATOM 652 C C . ASP A 1 86 ? -20.337 9.620 19.634 1.00 56.41 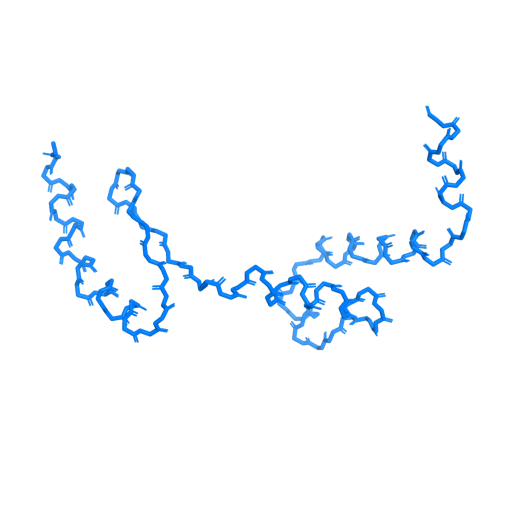86 ASP A C 1
ATOM 654 O O . ASP A 1 86 ? -20.587 10.607 18.942 1.00 56.41 86 ASP A O 1
ATOM 658 N N . ARG A 1 87 ? -20.758 9.536 20.907 1.00 55.19 87 ARG A N 1
ATOM 659 C CA . ARG A 1 87 ? -21.482 10.621 21.599 1.00 55.19 87 ARG A CA 1
ATOM 660 C C . ARG A 1 87 ? -20.619 11.867 21.782 1.00 55.19 87 ARG A C 1
ATOM 662 O O . ARG A 1 87 ? -21.093 12.967 21.527 1.00 55.19 87 ARG A O 1
ATOM 669 N N . LEU A 1 88 ? -19.362 11.696 22.194 1.00 56.84 88 LEU A N 1
ATOM 670 C CA . LEU A 1 88 ? -18.444 12.813 22.439 1.00 56.84 88 LEU A CA 1
ATOM 671 C C . LEU A 1 88 ? -18.028 13.536 21.148 1.00 56.84 88 LEU A C 1
ATOM 673 O O . LEU A 1 88 ? -17.821 14.742 21.180 1.00 56.84 88 LEU A O 1
ATOM 677 N N . ARG A 1 89 ? -17.967 12.840 20.002 1.00 55.91 89 ARG A N 1
ATOM 678 C CA . ARG A 1 89 ? -17.687 13.462 18.692 1.00 55.91 89 ARG A CA 1
ATOM 679 C C . ARG A 1 89 ? -18.830 14.300 18.125 1.00 55.91 89 ARG A C 1
ATOM 681 O O . ARG A 1 89 ? -18.555 15.186 17.333 1.00 55.91 89 ARG A O 1
ATOM 688 N N . ARG A 1 90 ? -20.087 13.999 18.464 1.00 53.84 90 ARG A N 1
ATOM 689 C CA . ARG A 1 90 ? -21.255 14.770 17.989 1.00 53.84 90 ARG A CA 1
ATOM 690 C C . ARG A 1 90 ? -21.595 15.967 18.876 1.00 53.84 90 ARG A C 1
ATOM 692 O O . ARG A 1 90 ? -22.438 16.770 18.499 1.00 53.84 90 ARG A O 1
ATOM 699 N N . ALA A 1 91 ? -20.999 16.037 20.064 1.00 55.50 91 ALA A N 1
ATOM 700 C CA . ALA A 1 91 ? -21.215 17.106 21.034 1.00 55.50 91 ALA A CA 1
ATOM 701 C C . ALA A 1 91 ? -20.151 18.221 20.964 1.00 55.50 91 ALA A C 1
ATOM 703 O O . ALA A 1 91 ? -20.255 19.186 21.717 1.00 55.50 91 ALA A O 1
ATOM 704 N N . ALA A 1 92 ? -19.143 18.073 20.099 1.00 50.69 92 ALA A N 1
ATOM 705 C CA . ALA A 1 92 ? -18.098 19.055 19.810 1.00 50.69 92 ALA A CA 1
ATOM 706 C C . ALA A 1 92 ? -18.297 19.621 18.400 1.00 50.69 92 ALA A C 1
ATOM 708 O O . ALA A 1 92 ? -17.997 20.818 18.213 1.00 50.69 92 ALA A O 1
#

Foldseek 3Di:
DDPQLVVLCVVCVVVCVVLVVVQWDWDADPPSDIDIGHPCVVVVVVVQLVCCLPPNHDPVCVVPDDPVVNVVSVVVSVCVVDPVNVVVVVVD

Radius of gyration: 20.52 Å; chains: 1; bounding box: 38×30×49 Å

Sequence (92 aa):
MSLLDRIADRIHAKHDAAAEAQGLRVQRLPGGHRRVSHPGLPTALEARRRHALTHGLDHADRALMDPATRAALNATRTAMTNPNTDRLRRAA